Protein AF-A0A8T4LX84-F1 (afdb_monomer)

Sequence (83 aa):
MKAFVKNIGDYVIHNAPKGIRYWKIANGSNIENSVEVDLVPVEKGAEIPGHIHKKSNALALVVSGSGKVTLGDGGYNVRKGDI

Solvent-accessible surface area (backbone atoms only — not comparable to full-atom values): 5774 Å² total; per-residue (Å²): 136,82,86,77,83,69,84,74,68,87,56,69,58,94,76,55,53,77,55,46,51,58,44,80,77,43,77,35,89,88,46,104,75,55,64,72,43,71,50,66,59,70,41,94,91,43,72,83,78,88,80,87,66,91,87,57,88,88,86,63,69,34,85,65,66,67,54,74,48,73,59,90,95,46,77,42,82,43,39,55,77,42,107

Secondary structure (DSSP, 8-state):
-------------TTPPTTB--EEEE--TTSSS---EEE--B-TT--PPP---SSS-------SSEEEEEETTEEEEEETT--

Mean predicted aligned error: 10.13 Å

Foldseek 3Di:
DDPDQDCPDQPAPVDFPPQKGKDWRAAQPDDPDTDTDIDIGGDVPRDDDDDDDPDDDDDDAACAAWDWDDDPNDIDTDGHGGD

pLDDT: mean 70.62, std 20.07, range [26.36, 96.19]

Radius of gyration: 14.31 Å; Cα contacts (8 Å, |Δi|>4): 100; chains: 1; bounding box: 29×41×25 Å

Structure (mmCIF, N/CA/C/O backbone):
data_AF-A0A8T4LX84-F1
#
_entry.id   AF-A0A8T4LX84-F1
#
loop_
_atom_site.group_PDB
_atom_site.id
_atom_site.type_symbol
_atom_site.label_atom_id
_atom_site.label_alt_id
_atom_site.label_comp_id
_atom_site.label_asym_id
_atom_site.label_entity_id
_atom_site.label_seq_id
_atom_site.pdbx_PDB_ins_code
_atom_site.Cartn_x
_atom_site.Cartn_y
_atom_site.Cartn_z
_atom_site.occupancy
_atom_site.B_iso_or_equiv
_atom_site.auth_seq_id
_atom_site.auth_comp_id
_atom_site.auth_asym_id
_atom_site.auth_atom_id
_atom_site.pdbx_PDB_model_num
ATOM 1 N N . MET A 1 1 ? 2.210 -27.416 -3.108 1.00 36.03 1 MET A N 1
ATOM 2 C CA . MET A 1 1 ? 3.066 -26.401 -2.453 1.00 36.03 1 MET A CA 1
ATOM 3 C C . MET A 1 1 ? 2.338 -25.876 -1.226 1.00 36.03 1 MET A C 1
ATOM 5 O O . MET A 1 1 ? 1.220 -25.405 -1.376 1.00 36.03 1 MET A O 1
ATOM 9 N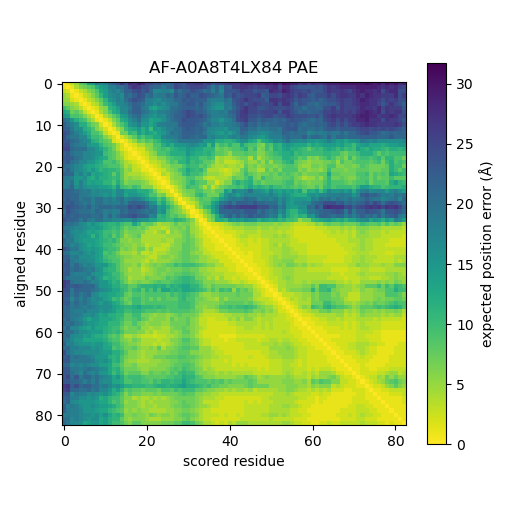 N . LYS A 1 2 ? 2.902 -26.022 -0.020 1.00 29.25 2 LYS A N 1
ATOM 10 C CA . LYS A 1 2 ? 2.338 -25.418 1.200 1.00 29.25 2 LYS A CA 1
ATOM 11 C C . LYS A 1 2 ? 2.961 -24.034 1.368 1.00 29.25 2 LYS A C 1
ATOM 13 O O . LYS A 1 2 ? 4.174 -23.945 1.530 1.00 29.25 2 LYS A O 1
ATOM 18 N N . ALA A 1 3 ? 2.151 -22.980 1.314 1.00 26.36 3 ALA A N 1
ATOM 19 C CA . ALA A 1 3 ? 2.585 -21.659 1.745 1.00 26.36 3 ALA A CA 1
ATOM 20 C C . ALA A 1 3 ? 2.832 -21.720 3.259 1.00 26.36 3 ALA A C 1
ATOM 22 O O . ALA A 1 3 ? 1.907 -21.944 4.039 1.00 26.36 3 ALA A O 1
ATOM 23 N N . PHE A 1 4 ? 4.093 -21.603 3.669 1.00 29.00 4 PHE A N 1
ATOM 24 C CA . PHE A 1 4 ? 4.453 -21.449 5.071 1.00 29.00 4 PHE A CA 1
ATOM 25 C C . PHE A 1 4 ? 4.302 -19.974 5.429 1.00 29.00 4 PHE A C 1
ATOM 27 O O . PHE A 1 4 ? 5.128 -19.150 5.044 1.00 29.00 4 PHE A O 1
ATOM 34 N N . VAL A 1 5 ? 3.256 -19.640 6.183 1.00 31.80 5 VAL A N 1
ATOM 35 C CA . VAL A 1 5 ? 3.194 -18.357 6.887 1.00 31.80 5 VAL A CA 1
ATOM 36 C C . VAL A 1 5 ? 4.122 -18.487 8.091 1.00 31.80 5 VAL A C 1
ATOM 38 O O . VAL A 1 5 ? 3.728 -18.964 9.154 1.00 31.80 5 VAL A O 1
ATOM 41 N N . LYS A 1 6 ? 5.401 -18.144 7.908 1.00 35.00 6 LYS A N 1
ATOM 42 C CA . LYS A 1 6 ? 6.291 -17.907 9.045 1.00 35.00 6 LYS A CA 1
ATOM 43 C C . LYS A 1 6 ? 5.806 -16.611 9.680 1.00 35.00 6 LYS A C 1
ATOM 45 O O . LYS A 1 6 ? 5.712 -15.599 8.996 1.00 35.00 6 LYS A O 1
ATOM 50 N N . ASN A 1 7 ? 5.466 -16.656 10.962 1.00 35.41 7 ASN A N 1
ATOM 51 C CA . ASN A 1 7 ? 5.223 -15.458 11.752 1.00 35.41 7 ASN A CA 1
ATOM 52 C C . ASN A 1 7 ? 6.573 -14.726 11.842 1.00 35.41 7 ASN A C 1
ATOM 54 O O . ASN A 1 7 ? 7.426 -15.071 12.662 1.00 35.41 7 ASN A O 1
ATOM 58 N N . ILE A 1 8 ? 6.849 -13.852 10.872 1.00 38.19 8 ILE A N 1
ATOM 59 C CA . ILE A 1 8 ? 8.025 -12.990 10.899 1.00 38.19 8 ILE A CA 1
ATOM 60 C C . ILE A 1 8 ? 7.634 -11.916 11.902 1.00 38.19 8 ILE A C 1
ATOM 62 O O . ILE A 1 8 ? 6.858 -11.026 11.565 1.00 38.19 8 ILE A O 1
ATOM 66 N N . GLY A 1 9 ? 8.046 -12.123 13.157 1.00 34.19 9 GLY A N 1
ATOM 67 C CA . GLY A 1 9 ? 7.669 -11.285 14.292 1.00 34.19 9 GLY A CA 1
ATOM 68 C C . GLY A 1 9 ? 7.786 -9.805 13.960 1.00 34.19 9 GLY A C 1
ATOM 69 O O . GLY A 1 9 ? 8.624 -9.450 13.137 1.00 34.19 9 GLY A O 1
ATOM 70 N N . ASP A 1 10 ? 6.922 -8.997 14.580 1.00 36.12 10 ASP A N 1
ATOM 71 C CA . ASP A 1 10 ? 6.767 -7.551 14.400 1.00 36.12 10 ASP A CA 1
ATOM 72 C C . ASP A 1 10 ? 8.056 -6.856 13.932 1.00 36.12 10 ASP A C 1
ATOM 74 O O . ASP A 1 10 ? 8.842 -6.343 14.731 1.00 36.12 10 ASP A O 1
ATOM 78 N N . TYR A 1 11 ? 8.283 -6.815 12.617 1.00 40.09 11 TYR A N 1
ATOM 79 C CA . TYR A 1 11 ? 9.279 -5.925 12.047 1.00 40.09 11 TYR A CA 1
ATOM 80 C C . TYR A 1 11 ? 8.650 -4.544 12.094 1.00 40.09 11 TYR A C 1
ATOM 82 O O . TYR A 1 11 ? 7.970 -4.094 11.175 1.00 40.09 11 TYR A O 1
ATOM 90 N N . VAL A 1 12 ? 8.840 -3.886 13.232 1.00 38.66 12 VAL A N 1
ATOM 91 C CA . VAL A 1 12 ? 8.594 -2.462 13.378 1.00 38.66 12 VAL A CA 1
ATOM 92 C C . VAL A 1 12 ? 9.517 -1.782 12.373 1.00 38.66 12 VAL A C 1
ATOM 94 O O . VAL A 1 12 ? 10.729 -1.730 12.571 1.00 38.66 12 VAL A O 1
ATOM 97 N N . ILE A 1 13 ? 8.975 -1.263 11.269 1.00 45.16 13 ILE A N 1
ATOM 98 C CA . ILE A 1 13 ? 9.700 -0.241 10.517 1.00 45.16 13 ILE A CA 1
ATOM 99 C C . ILE A 1 13 ? 9.905 0.895 11.516 1.00 45.16 13 ILE A C 1
ATOM 101 O O . ILE A 1 13 ? 8.937 1.509 11.960 1.00 45.16 13 ILE A O 1
ATOM 105 N N . HIS A 1 14 ? 11.160 1.147 11.895 1.00 38.06 14 HIS A N 1
ATOM 106 C CA . HIS A 1 14 ? 11.543 2.064 12.976 1.00 38.06 14 HIS A CA 1
ATOM 107 C C . HIS A 1 14 ? 11.097 3.530 12.755 1.00 38.06 14 HIS A C 1
ATOM 109 O O . HIS A 1 14 ? 11.356 4.363 13.610 1.00 38.06 14 HIS A O 1
ATOM 115 N N . ASN A 1 15 ? 10.400 3.837 11.652 1.00 49.78 15 ASN A N 1
ATOM 116 C CA . ASN A 1 15 ? 9.854 5.147 11.288 1.00 49.78 15 ASN A CA 1
ATOM 117 C C . ASN A 1 15 ? 8.468 5.054 10.609 1.00 49.78 15 ASN A C 1
ATOM 119 O O . ASN A 1 15 ? 8.150 5.875 9.747 1.00 49.78 15 ASN A O 1
ATOM 123 N N . ALA A 1 16 ? 7.646 4.046 10.927 1.00 55.19 16 ALA A N 1
ATOM 124 C CA . ALA A 1 16 ? 6.272 4.020 10.421 1.00 55.19 16 ALA A CA 1
ATOM 125 C C . ALA A 1 16 ? 5.514 5.272 10.918 1.00 55.19 16 ALA A C 1
ATOM 127 O O . ALA A 1 16 ? 5.585 5.581 12.114 1.00 55.19 16 ALA A O 1
ATOM 128 N N . PRO A 1 17 ? 4.804 6.013 10.044 1.00 64.19 17 PRO A N 1
ATOM 129 C CA . PRO A 1 17 ? 4.016 7.153 10.487 1.00 64.19 17 PRO A CA 1
ATOM 130 C C . PRO A 1 17 ? 2.970 6.708 11.516 1.00 64.19 17 PRO A C 1
ATOM 132 O O . PRO A 1 17 ? 2.500 5.567 11.513 1.00 64.19 17 PRO A O 1
ATOM 135 N N . LYS A 1 18 ? 2.613 7.614 12.428 1.00 68.38 18 LYS A N 1
ATOM 136 C CA . LYS A 1 18 ? 1.699 7.312 13.535 1.00 68.38 18 LYS A CA 1
ATOM 137 C C . LYS A 1 18 ? 0.375 6.734 13.008 1.00 68.38 18 LYS A C 1
ATOM 139 O O . LYS A 1 18 ? -0.265 7.340 12.158 1.00 68.38 18 LYS A O 1
ATOM 144 N N . GLY A 1 19 ? -0.041 5.590 13.556 1.00 65.81 19 GLY A N 1
ATOM 145 C CA . GLY A 1 19 ? -1.282 4.901 13.171 1.00 65.81 19 GLY A CA 1
ATOM 146 C C . GLY A 1 19 ? -1.139 3.933 11.992 1.00 65.81 19 GLY A C 1
ATOM 147 O O . GLY A 1 19 ? -2.149 3.427 11.502 1.00 65.81 19 GLY A O 1
ATOM 148 N N . ILE A 1 20 ? 0.092 3.662 11.541 1.00 65.75 20 ILE A N 1
ATOM 149 C CA . ILE A 1 20 ? 0.382 2.695 10.480 1.00 65.75 20 ILE A CA 1
ATOM 150 C C . ILE A 1 20 ? 1.325 1.612 11.002 1.00 65.75 20 ILE A C 1
ATOM 152 O O . ILE A 1 20 ? 2.325 1.893 11.665 1.00 65.75 20 ILE A O 1
ATOM 156 N N . ARG A 1 21 ? 1.015 0.355 10.677 1.00 69.19 21 ARG A N 1
ATOM 157 C CA . ARG A 1 21 ? 1.905 -0.797 10.880 1.00 69.19 21 ARG A CA 1
ATOM 158 C C . ARG A 1 21 ? 2.254 -1.386 9.517 1.00 69.19 21 ARG A C 1
ATOM 160 O O . ARG A 1 21 ? 1.397 -1.414 8.650 1.00 69.19 21 ARG A O 1
ATOM 167 N N . TYR A 1 22 ? 3.481 -1.859 9.327 1.00 67.38 22 TYR A N 1
ATOM 168 C CA . TYR A 1 22 ? 3.915 -2.498 8.081 1.00 67.38 22 TYR A CA 1
ATOM 169 C C . TYR A 1 22 ? 4.418 -3.901 8.379 1.00 67.38 22 TYR A C 1
ATOM 171 O O . TYR A 1 22 ? 5.310 -4.062 9.210 1.00 67.38 22 TYR A O 1
ATOM 179 N N . TRP A 1 23 ? 3.876 -4.902 7.695 1.00 66.06 23 TRP A N 1
ATOM 180 C CA . TRP A 1 23 ? 4.318 -6.291 7.788 1.00 66.06 23 TRP A CA 1
ATOM 181 C C . TRP A 1 23 ? 4.786 -6.774 6.416 1.00 66.06 23 TRP A C 1
ATOM 183 O O . TRP A 1 23 ? 3.957 -6.982 5.534 1.00 66.06 23 TRP A O 1
ATOM 193 N N . LYS A 1 24 ? 6.094 -6.998 6.243 1.00 68.44 24 LYS A N 1
ATOM 194 C CA . LYS A 1 24 ? 6.648 -7.575 5.010 1.00 68.44 24 LYS A CA 1
ATOM 195 C C . LYS A 1 24 ? 6.446 -9.087 5.001 1.00 68.44 24 LYS A C 1
ATOM 197 O O . LYS A 1 24 ? 6.974 -9.795 5.856 1.00 68.44 24 LYS A O 1
ATOM 202 N N . ILE A 1 25 ? 5.686 -9.585 4.032 1.00 65.44 25 ILE A N 1
ATOM 203 C CA . ILE A 1 25 ? 5.273 -10.998 3.950 1.00 65.44 25 ILE A CA 1
ATOM 204 C C . ILE A 1 25 ? 6.150 -11.783 2.988 1.00 65.44 25 ILE A C 1
ATOM 206 O O . ILE A 1 25 ? 6.410 -12.966 3.204 1.00 65.44 25 ILE A O 1
ATOM 210 N N . ALA A 1 26 ? 6.629 -11.127 1.935 1.00 64.62 26 ALA A N 1
ATOM 211 C CA . ALA A 1 26 ? 7.532 -11.721 0.968 1.00 64.62 26 ALA A CA 1
ATOM 212 C C . ALA A 1 26 ? 8.663 -10.745 0.643 1.00 64.62 26 ALA A C 1
ATOM 214 O O . ALA A 1 26 ? 8.437 -9.559 0.401 1.00 64.62 26 ALA A O 1
ATOM 215 N N . ASN A 1 27 ? 9.890 -11.263 0.647 1.00 64.81 27 ASN A N 1
ATOM 216 C CA . ASN A 1 27 ? 11.073 -10.571 0.161 1.00 64.81 27 ASN A CA 1
ATOM 217 C C . ASN A 1 27 ? 11.640 -11.400 -0.988 1.00 64.81 27 ASN A C 1
ATOM 219 O O . ASN A 1 27 ? 11.976 -12.569 -0.793 1.00 64.81 27 ASN A O 1
ATOM 223 N N . GLY A 1 28 ? 11.719 -10.833 -2.186 1.00 57.31 28 GLY A N 1
ATOM 224 C CA . GLY A 1 28 ? 12.115 -11.593 -3.368 1.00 57.31 28 GLY A CA 1
ATOM 225 C C . GLY A 1 28 ? 13.628 -11.772 -3.513 1.00 57.31 28 GLY A C 1
ATOM 226 O O . GLY A 1 28 ? 14.137 -11.806 -4.622 1.00 57.31 28 GLY A O 1
ATOM 227 N N . SER A 1 29 ? 14.370 -11.944 -2.421 1.00 56.41 29 SER A N 1
ATOM 228 C CA . SER A 1 29 ? 15.828 -12.107 -2.460 1.00 56.41 29 SER A CA 1
ATOM 229 C C . SER A 1 29 ? 16.324 -13.341 -3.239 1.00 56.41 29 SER A C 1
ATOM 231 O O . SER A 1 29 ? 17.528 -13.478 -3.409 1.00 56.41 29 SER A O 1
ATOM 233 N N . ASN A 1 30 ? 15.432 -14.223 -3.718 1.00 50.06 30 ASN A N 1
ATOM 234 C CA . ASN A 1 30 ? 15.776 -15.501 -4.358 1.00 50.06 30 ASN A CA 1
ATOM 235 C C . ASN A 1 30 ? 15.131 -15.744 -5.740 1.00 50.06 30 ASN A C 1
ATOM 237 O O . ASN A 1 30 ? 15.157 -16.878 -6.213 1.00 50.06 30 ASN A O 1
ATOM 241 N N . ILE A 1 31 ? 14.522 -14.746 -6.391 1.00 48.00 31 ILE A N 1
ATOM 242 C CA . ILE A 1 31 ? 13.901 -14.934 -7.716 1.00 48.00 31 ILE A CA 1
ATOM 243 C C . ILE A 1 31 ? 14.245 -13.724 -8.585 1.00 48.00 31 ILE A C 1
ATOM 245 O O . ILE A 1 31 ? 14.060 -12.595 -8.143 1.00 48.00 31 ILE A O 1
ATOM 249 N N . GLU A 1 32 ? 14.704 -13.952 -9.820 1.00 48.84 32 GLU A N 1
ATOM 250 C CA . GLU A 1 32 ? 15.076 -12.926 -10.817 1.00 48.84 32 GLU A CA 1
ATOM 251 C C . GLU A 1 32 ? 13.979 -11.877 -11.112 1.00 48.84 32 GLU A C 1
ATOM 253 O O . GLU A 1 32 ? 14.250 -10.878 -11.765 1.00 48.84 32 GLU A O 1
ATOM 258 N N . ASN A 1 33 ? 12.765 -12.060 -10.581 1.00 53.25 33 ASN A N 1
ATOM 259 C CA . ASN A 1 33 ? 11.693 -11.072 -10.528 1.00 53.25 33 ASN A CA 1
ATOM 260 C C . ASN A 1 33 ? 11.096 -11.042 -9.113 1.00 53.25 33 ASN A C 1
ATOM 262 O O . ASN A 1 33 ? 10.211 -11.829 -8.767 1.00 53.25 33 ASN A O 1
ATOM 266 N N . SER A 1 34 ? 11.616 -10.155 -8.272 1.00 67.31 34 SER A N 1
ATOM 267 C CA . SER A 1 34 ? 11.287 -10.074 -6.856 1.00 67.31 34 SER A CA 1
ATOM 268 C C . SER A 1 34 ? 10.093 -9.153 -6.599 1.00 67.31 34 SER A C 1
ATOM 270 O O . SER A 1 34 ? 10.211 -7.932 -6.609 1.00 67.31 34 SER A O 1
ATOM 272 N N . VAL A 1 35 ? 8.916 -9.734 -6.353 1.00 68.69 35 VAL A N 1
ATOM 273 C CA . VAL A 1 35 ? 7.768 -8.983 -5.822 1.00 68.69 35 VAL A CA 1
ATOM 274 C C . VAL A 1 35 ? 7.928 -8.854 -4.310 1.00 68.69 35 VAL A C 1
ATOM 276 O O . VAL A 1 35 ? 8.133 -9.850 -3.611 1.00 68.69 35 VAL A O 1
ATOM 279 N N . GLU A 1 36 ? 7.821 -7.629 -3.806 1.00 73.75 36 GLU A N 1
ATOM 280 C CA . GLU A 1 36 ? 7.690 -7.359 -2.376 1.00 73.75 36 GLU A CA 1
ATOM 281 C C . GLU A 1 36 ? 6.210 -7.206 -2.031 1.00 73.75 36 GLU A C 1
ATOM 283 O O . GLU A 1 36 ? 5.457 -6.570 -2.770 1.00 73.75 36 GLU A O 1
ATOM 288 N N . VAL A 1 37 ? 5.781 -7.828 -0.932 1.00 76.56 37 VAL A N 1
ATOM 289 C CA . VAL A 1 37 ? 4.391 -7.756 -0.467 1.00 76.56 37 VAL A CA 1
ATOM 290 C C . VAL A 1 37 ? 4.378 -7.300 0.978 1.00 76.56 37 VAL A C 1
ATOM 292 O O . VAL A 1 37 ? 4.923 -7.995 1.840 1.00 76.56 37 VAL A O 1
ATOM 295 N N . ASP A 1 38 ? 3.691 -6.190 1.227 1.00 77.62 38 ASP A N 1
ATOM 296 C CA . ASP A 1 38 ? 3.486 -5.625 2.555 1.00 77.62 38 ASP A CA 1
ATOM 297 C C . ASP A 1 38 ? 1.994 -5.638 2.921 1.00 77.62 38 ASP A C 1
ATOM 299 O O . ASP A 1 38 ? 1.136 -5.290 2.108 1.00 77.62 38 ASP A O 1
ATOM 303 N N . LEU A 1 39 ? 1.669 -6.014 4.161 1.00 81.31 39 LEU A N 1
ATOM 304 C CA . LEU A 1 39 ? 0.366 -5.729 4.766 1.00 81.31 39 LEU A CA 1
ATOM 305 C C . LEU A 1 39 ? 0.467 -4.479 5.625 1.00 81.31 39 LEU A C 1
ATOM 307 O O . LEU A 1 39 ? 1.321 -4.390 6.509 1.00 81.31 39 LEU A O 1
ATOM 311 N N . VAL A 1 40 ? -0.446 -3.541 5.385 1.00 82.00 40 VAL A N 1
ATO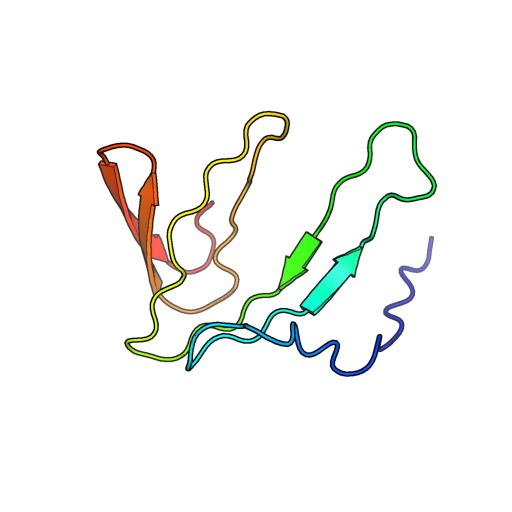M 312 C CA . VAL A 1 40 ? -0.413 -2.223 6.013 1.00 82.00 40 VAL A CA 1
ATOM 313 C C . VAL A 1 40 ? -1.758 -1.907 6.668 1.00 82.00 40 VAL A C 1
ATOM 315 O O . VAL A 1 40 ? -2.654 -1.381 6.009 1.00 82.00 40 VAL A O 1
ATOM 318 N N . PRO A 1 41 ? -1.958 -2.244 7.955 1.00 83.94 41 PRO A N 1
ATOM 319 C CA . PRO A 1 41 ? -3.103 -1.753 8.708 1.00 83.94 41 PRO A CA 1
ATOM 320 C C . PRO A 1 41 ? -3.019 -0.233 8.877 1.00 83.94 41 PRO A C 1
ATOM 322 O O . PRO A 1 41 ? -2.013 0.284 9.368 1.00 83.94 41 PRO A O 1
ATOM 325 N N . VAL A 1 42 ? -4.093 0.464 8.504 1.00 83.75 42 VAL A N 1
ATOM 326 C CA . VAL A 1 42 ? -4.214 1.923 8.615 1.00 83.75 42 VAL A CA 1
ATOM 327 C C . VAL A 1 42 ? -5.342 2.253 9.581 1.00 83.75 42 VAL A C 1
ATOM 329 O O . VAL A 1 42 ? -6.492 1.860 9.373 1.00 83.75 42 VAL A O 1
ATOM 332 N N . GLU A 1 43 ? -5.014 2.955 10.661 1.00 86.81 43 GLU A N 1
ATOM 333 C CA . GLU A 1 43 ? -6.006 3.405 11.634 1.00 86.81 43 GLU A CA 1
ATOM 334 C C . GLU A 1 43 ? -6.844 4.570 11.088 1.00 86.81 43 GLU A C 1
ATOM 336 O O . GLU A 1 43 ? -6.448 5.301 10.179 1.00 86.81 43 GLU A O 1
ATOM 341 N N . LYS A 1 44 ? -8.041 4.766 11.649 1.00 83.94 44 LYS A N 1
ATOM 342 C CA . LYS A 1 44 ? -8.940 5.838 11.212 1.00 83.94 44 LYS A CA 1
ATOM 343 C C . LYS A 1 44 ? -8.262 7.203 11.377 1.00 83.94 44 LYS A C 1
ATOM 345 O O . LYS A 1 44 ? -7.915 7.591 12.487 1.00 83.94 44 LYS A O 1
ATOM 350 N N . GLY A 1 45 ? -8.160 7.947 10.276 1.00 84.62 45 GLY A N 1
ATOM 351 C CA . GLY A 1 45 ? -7.540 9.274 10.247 1.00 84.62 45 GLY A CA 1
ATOM 352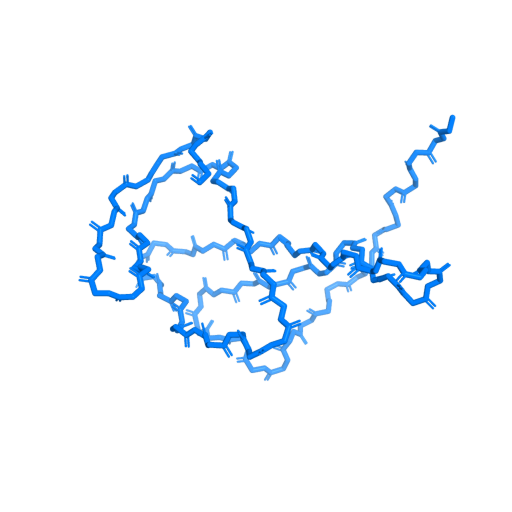 C C . GLY A 1 45 ? -6.015 9.256 10.128 1.00 84.62 45 GLY A C 1
ATOM 353 O O . GLY A 1 45 ? -5.421 10.328 10.070 1.00 84.62 45 GLY A O 1
ATOM 354 N N . ALA A 1 46 ? -5.387 8.077 10.076 1.00 82.50 46 ALA A N 1
ATOM 355 C CA . ALA A 1 46 ? -3.988 7.961 9.695 1.00 82.50 46 ALA A CA 1
ATOM 356 C C . ALA A 1 46 ? -3.838 8.115 8.174 1.00 82.50 46 ALA A C 1
ATOM 358 O O . ALA A 1 46 ? -4.719 7.730 7.401 1.00 82.50 46 ALA A O 1
ATOM 359 N N . GLU A 1 47 ? -2.704 8.665 7.755 1.00 83.31 47 GLU A N 1
ATOM 360 C CA . GLU A 1 47 ? -2.358 8.870 6.353 1.00 83.31 47 GLU A CA 1
ATOM 361 C C . GLU A 1 47 ? -1.010 8.214 6.074 1.00 83.31 47 GLU A C 1
ATOM 363 O O . GLU A 1 47 ? -0.042 8.441 6.805 1.00 83.31 47 GLU A O 1
ATOM 368 N N . ILE A 1 48 ? -0.955 7.391 5.023 1.00 80.62 48 ILE A N 1
ATOM 369 C CA . ILE A 1 48 ? 0.310 6.883 4.494 1.00 80.62 48 ILE A CA 1
ATOM 370 C C . ILE A 1 48 ? 0.880 7.984 3.593 1.00 80.62 48 ILE A C 1
ATOM 372 O O . ILE A 1 48 ? 0.232 8.320 2.599 1.00 80.62 48 ILE A O 1
ATOM 376 N N . PRO A 1 49 ? 2.062 8.548 3.902 1.00 77.69 49 PRO A N 1
ATOM 377 C CA . PRO A 1 49 ? 2.693 9.540 3.046 1.00 77.69 49 PRO A CA 1
ATOM 378 C C . PRO A 1 49 ? 2.895 9.001 1.629 1.00 77.69 49 PRO A C 1
ATOM 380 O O . PRO A 1 49 ? 3.226 7.833 1.437 1.00 77.69 49 PRO A O 1
ATOM 383 N N . GLY A 1 50 ? 2.733 9.862 0.626 1.00 73.50 50 GLY A N 1
ATOM 384 C CA . GLY A 1 50 ? 2.994 9.487 -0.761 1.00 73.50 50 GLY A CA 1
ATOM 385 C C . GLY A 1 50 ? 4.451 9.060 -0.980 1.00 73.50 50 GLY A C 1
ATOM 386 O O . GLY A 1 50 ? 5.384 9.672 -0.456 1.00 73.50 50 GLY A O 1
ATOM 387 N N . HIS A 1 51 ? 4.651 8.033 -1.806 1.00 71.56 51 HIS A N 1
ATOM 388 C CA . HIS A 1 51 ? 5.969 7.542 -2.204 1.00 71.56 51 HIS A CA 1
ATOM 389 C C . HIS A 1 51 ? 6.076 7.496 -3.733 1.00 71.56 51 HIS A C 1
ATOM 391 O O . HIS A 1 51 ? 5.131 7.112 -4.417 1.00 71.56 51 HIS A O 1
ATOM 397 N N . ILE A 1 52 ? 7.239 7.869 -4.277 1.00 73.25 52 ILE A N 1
ATOM 398 C CA . ILE A 1 52 ? 7.528 7.767 -5.714 1.00 73.25 52 ILE A CA 1
ATOM 399 C C . ILE A 1 52 ? 8.504 6.614 -5.933 1.00 73.25 52 ILE A C 1
ATOM 401 O O . ILE A 1 52 ? 9.678 6.693 -5.562 1.00 73.25 52 ILE A O 1
ATOM 405 N N . HIS A 1 53 ? 8.033 5.558 -6.589 1.00 73.88 53 HIS A N 1
ATOM 406 C CA . HIS A 1 53 ? 8.870 4.437 -6.996 1.00 73.88 53 HIS A CA 1
ATOM 407 C C . HIS A 1 53 ? 9.499 4.724 -8.368 1.00 73.88 53 HIS A C 1
ATOM 409 O O . HIS A 1 53 ? 8.816 4.749 -9.384 1.00 73.88 53 HIS A O 1
ATOM 415 N N . LYS A 1 54 ? 10.820 4.957 -8.416 1.00 72.75 54 LYS A N 1
ATOM 416 C CA . LYS A 1 54 ? 11.536 5.286 -9.673 1.00 72.75 54 LYS A CA 1
ATOM 417 C C . LYS A 1 54 ? 11.875 4.074 -10.547 1.00 72.75 54 LYS A C 1
ATOM 419 O O . LYS A 1 54 ? 12.217 4.246 -11.711 1.00 72.75 54 LYS A O 1
ATOM 424 N N . LYS A 1 55 ? 11.889 2.871 -9.968 1.00 76.12 55 LYS A N 1
ATOM 425 C CA . LYS A 1 55 ? 12.390 1.641 -10.611 1.00 76.12 55 LYS A CA 1
ATOM 426 C C . LYS A 1 55 ? 11.460 0.437 -10.439 1.00 76.12 55 LYS A C 1
ATOM 428 O O . LYS A 1 55 ? 11.813 -0.658 -10.858 1.00 76.12 55 LYS A O 1
ATOM 433 N N . SER A 1 56 ? 10.310 0.620 -9.800 1.00 73.12 56 SER A N 1
ATOM 434 C CA . SER A 1 56 ? 9.351 -0.446 -9.525 1.00 73.12 56 SER A CA 1
ATOM 435 C C . SER A 1 56 ? 7.934 0.066 -9.730 1.00 73.12 56 SER A C 1
ATOM 437 O O . SER A 1 56 ? 7.665 1.251 -9.545 1.00 73.12 56 SER A O 1
ATOM 439 N N . ASN A 1 57 ? 7.032 -0.841 -10.089 1.00 80.31 57 ASN A N 1
ATOM 440 C CA . ASN A 1 57 ? 5.601 -0.573 -10.049 1.00 80.31 57 ASN A CA 1
ATOM 441 C C . ASN A 1 57 ? 5.076 -0.938 -8.659 1.00 80.31 57 ASN A C 1
ATOM 443 O O . ASN A 1 57 ? 5.558 -1.893 -8.049 1.00 80.31 57 ASN A O 1
ATOM 447 N N . ALA A 1 58 ? 4.098 -0.180 -8.173 1.00 81.06 58 ALA A N 1
ATOM 448 C CA . ALA A 1 58 ? 3.381 -0.483 -6.943 1.00 81.06 58 ALA A CA 1
ATOM 449 C C . ALA A 1 58 ? 1.936 -0.862 -7.277 1.00 81.06 58 ALA A C 1
ATOM 451 O O . ALA A 1 58 ? 1.334 -0.296 -8.190 1.00 81.06 58 ALA A O 1
ATOM 452 N N . LEU A 1 59 ? 1.396 -1.816 -6.525 1.00 84.69 59 LEU A N 1
ATOM 453 C CA . LEU A 1 59 ? 0.002 -2.237 -6.576 1.00 84.69 59 LEU A CA 1
ATOM 454 C C . LEU A 1 59 ? -0.534 -2.224 -5.144 1.00 84.69 59 LEU A C 1
ATOM 456 O O . LEU A 1 59 ? 0.134 -2.734 -4.245 1.00 84.69 59 LEU A O 1
ATOM 460 N N . ALA A 1 60 ? -1.723 -1.667 -4.934 1.00 86.88 60 ALA A N 1
ATOM 461 C CA . ALA A 1 60 ? -2.409 -1.705 -3.648 1.00 86.88 60 ALA A CA 1
ATOM 462 C C . ALA A 1 60 ? -3.684 -2.543 -3.783 1.00 86.88 60 ALA A C 1
ATOM 464 O O . ALA A 1 60 ? -4.336 -2.504 -4.811 1.00 86.88 60 ALA A O 1
ATOM 465 N N . LEU A 1 61 ? -4.039 -3.310 -2.755 1.00 90.12 61 LEU A N 1
ATOM 466 C CA . LEU A 1 61 ? -5.316 -4.021 -2.679 1.00 90.12 61 LEU A CA 1
ATOM 467 C C . LEU A 1 61 ? -5.957 -3.693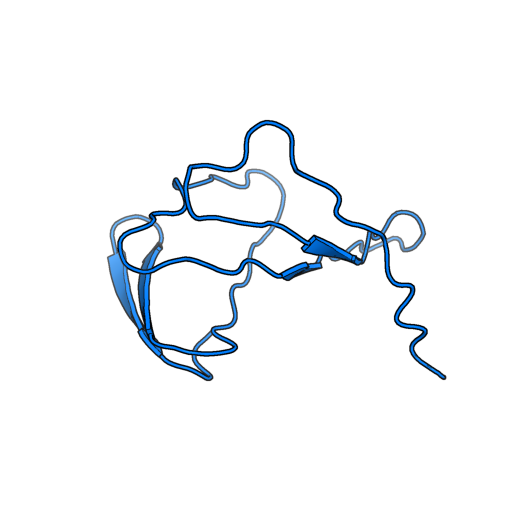 -1.336 1.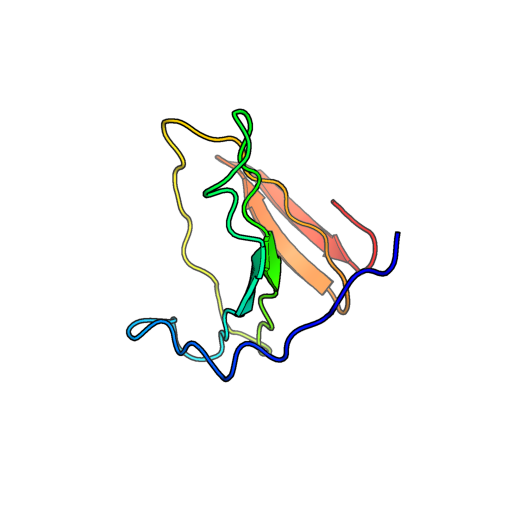00 90.12 61 LEU A C 1
ATOM 469 O O . LEU A 1 61 ? -5.350 -3.914 -0.282 1.00 90.12 61 LEU A O 1
ATOM 473 N N . VAL A 1 62 ? -7.202 -3.223 -1.352 1.00 92.38 62 VAL A N 1
ATOM 474 C CA . VAL A 1 62 ? -7.935 -2.949 -0.114 1.00 92.38 62 VAL A CA 1
ATOM 475 C C . VAL A 1 62 ? -8.511 -4.252 0.432 1.00 92.38 62 VAL A C 1
ATOM 477 O O . VAL A 1 62 ? -9.558 -4.736 0.001 1.00 92.38 62 VAL A O 1
ATOM 480 N N . VAL A 1 63 ? -7.834 -4.834 1.420 1.00 91.31 63 VAL A N 1
ATOM 481 C CA . VAL A 1 63 ? -8.255 -6.104 2.039 1.00 91.31 63 VAL A CA 1
ATOM 482 C C . VAL A 1 63 ? -9.487 -5.923 2.9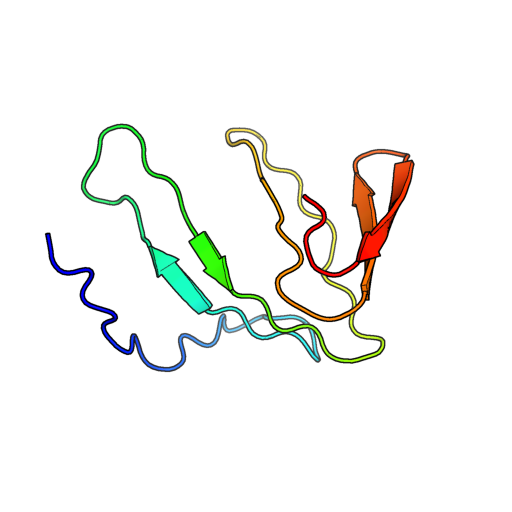41 1.00 91.31 63 VAL A C 1
ATOM 484 O O . VAL A 1 63 ? -10.332 -6.820 3.049 1.00 91.31 63 VAL A O 1
ATOM 487 N N . SER A 1 64 ? -9.627 -4.762 3.585 1.00 92.31 64 SER A N 1
ATOM 488 C CA . SER A 1 64 ? -10.763 -4.421 4.447 1.00 92.31 64 SER A CA 1
ATOM 489 C C . SER A 1 64 ? -10.964 -2.905 4.559 1.00 92.31 64 SER A C 1
ATOM 491 O O . SER A 1 64 ? -10.067 -2.122 4.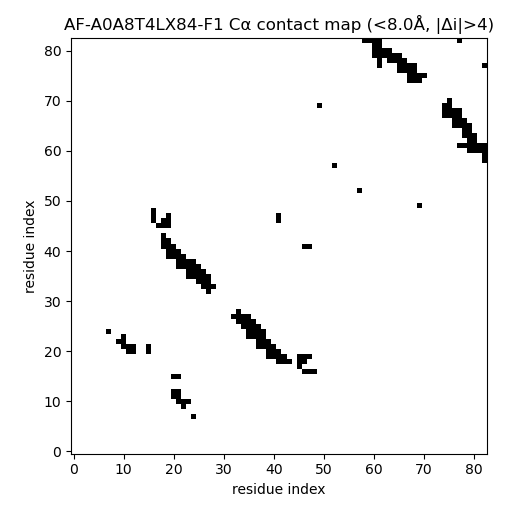263 1.00 92.31 64 SER A O 1
ATOM 493 N N . GLY A 1 65 ? -12.160 -2.491 4.993 1.00 92.94 65 GLY A N 1
ATOM 494 C CA . GLY A 1 65 ? -12.496 -1.080 5.188 1.00 92.94 65 GLY A CA 1
ATOM 495 C C . GLY A 1 65 ? -12.684 -0.298 3.884 1.00 92.94 65 GLY A C 1
ATOM 496 O O . GLY A 1 65 ? -13.049 -0.854 2.844 1.00 92.94 65 GLY A O 1
ATOM 497 N N . SER A 1 66 ? -12.486 1.014 3.977 1.00 94.19 66 SER A N 1
ATOM 498 C CA . SER A 1 66 ? -12.548 1.968 2.870 1.00 94.19 66 SER A CA 1
ATOM 499 C C . SER A 1 66 ? -11.669 3.175 3.175 1.00 94.19 66 SER A C 1
ATOM 501 O O . SER A 1 66 ? -11.468 3.507 4.345 1.00 94.19 66 SER A O 1
ATOM 503 N N . GLY A 1 67 ? -11.204 3.863 2.140 1.00 91.38 67 GLY A N 1
ATOM 504 C CA . GLY A 1 67 ? -10.350 5.035 2.284 1.00 91.38 67 GLY A CA 1
ATOM 505 C C . GLY A 1 67 ? -10.259 5.849 1.001 1.00 91.38 67 GLY A C 1
ATOM 506 O O . GLY A 1 67 ? -11.053 5.671 0.076 1.00 91.38 67 GLY A O 1
ATOM 507 N N . LYS A 1 68 ? -9.276 6.745 0.957 1.00 92.06 68 LYS A N 1
ATOM 508 C CA . LYS A 1 68 ? -8.932 7.520 -0.230 1.00 92.06 68 LYS A CA 1
ATOM 509 C C . LYS A 1 68 ? -7.477 7.252 -0.588 1.00 92.06 68 LYS A C 1
ATOM 511 O O . LYS A 1 68 ? -6.620 7.302 0.289 1.00 92.06 68 LYS A O 1
ATOM 516 N N . VAL A 1 69 ? -7.214 6.978 -1.859 1.00 89.88 69 VAL A N 1
ATOM 517 C CA . VAL A 1 69 ? -5.865 6.810 -2.409 1.00 89.88 69 VAL A CA 1
ATOM 518 C C . VAL A 1 69 ? -5.612 7.937 -3.397 1.00 89.88 69 VAL A C 1
ATOM 520 O O . VAL A 1 69 ? -6.489 8.273 -4.191 1.00 89.88 69 VAL A O 1
ATOM 523 N N . THR A 1 70 ? -4.420 8.519 -3.353 1.00 88.19 70 THR A N 1
ATOM 524 C CA . THR A 1 70 ? -3.987 9.529 -4.322 1.00 88.19 70 THR A CA 1
ATOM 525 C C . THR A 1 70 ? -2.918 8.919 -5.223 1.00 88.19 70 THR A C 1
ATOM 527 O O . THR A 1 70 ? -1.906 8.430 -4.725 1.00 88.19 70 THR A O 1
ATOM 530 N N . LEU A 1 71 ? -3.143 8.934 -6.539 1.00 85.69 71 LEU A N 1
ATOM 531 C CA . LEU A 1 71 ? -2.203 8.461 -7.559 1.00 85.69 71 LEU A CA 1
ATOM 532 C C . LEU A 1 71 ? -1.943 9.597 -8.551 1.00 85.69 71 LEU A C 1
ATOM 534 O O . LEU A 1 71 ? -2.847 10.005 -9.283 1.00 85.69 71 LEU A O 1
ATOM 538 N N . GLY A 1 72 ? -0.710 10.112 -8.563 1.00 82.00 72 GLY A N 1
ATOM 539 C CA . GLY A 1 72 ? -0.381 11.336 -9.295 1.00 82.00 72 GLY A CA 1
ATOM 540 C C . GLY A 1 72 ? -1.263 12.491 -8.820 1.00 82.00 72 GLY A C 1
ATOM 541 O O . GLY A 1 72 ? -1.327 12.764 -7.623 1.00 82.00 72 GLY A O 1
ATOM 542 N N . ASP A 1 73 ? -1.995 13.100 -9.751 1.00 83.56 73 ASP A N 1
ATOM 543 C CA . ASP A 1 73 ? -2.884 14.234 -9.468 1.00 83.56 73 ASP A CA 1
ATOM 544 C C . ASP A 1 73 ? -4.332 13.801 -9.148 1.00 8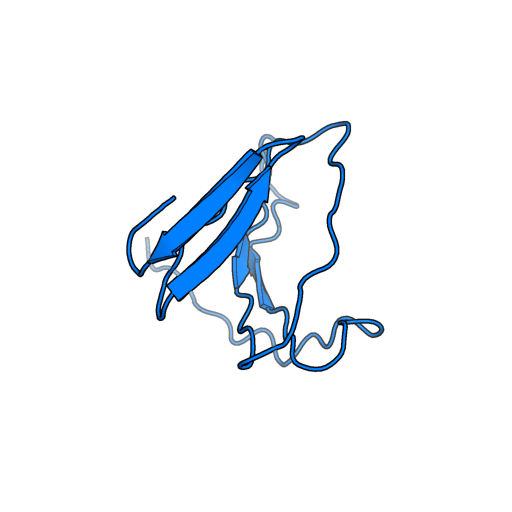3.56 73 ASP A C 1
ATOM 546 O O . ASP A 1 73 ? -5.195 14.634 -8.868 1.00 83.56 73 ASP A O 1
ATOM 550 N N . GLY A 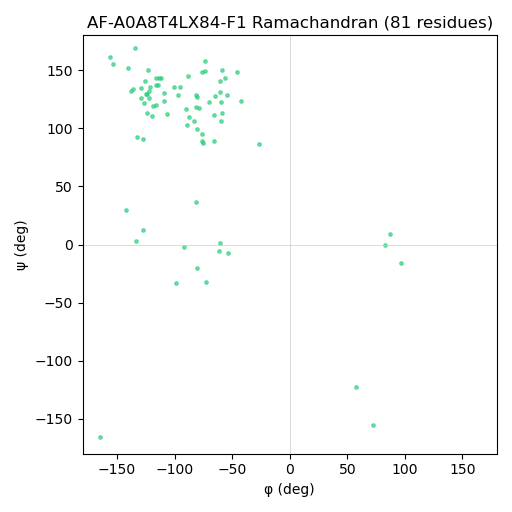1 74 ? -4.625 12.495 -9.199 1.00 86.38 74 GLY A N 1
ATOM 551 C CA . GLY A 1 74 ? -5.968 11.940 -9.017 1.00 86.38 74 GLY A CA 1
ATOM 552 C C . GLY A 1 74 ? -6.200 11.367 -7.620 1.00 86.38 74 GLY A C 1
ATOM 553 O O . GLY A 1 74 ? -5.370 10.623 -7.104 1.00 86.38 74 GLY A O 1
ATOM 554 N N . GLY A 1 75 ? -7.357 11.667 -7.023 1.00 91.56 75 GLY A N 1
ATOM 555 C CA . GLY A 1 75 ? -7.814 11.069 -5.765 1.00 91.56 75 GLY A CA 1
ATOM 556 C C . GLY A 1 75 ? -8.992 10.119 -5.979 1.00 91.56 75 GLY A C 1
ATOM 557 O O . GLY A 1 75 ? -9.994 10.506 -6.576 1.00 91.56 75 GLY A O 1
ATOM 558 N N . TYR A 1 76 ? -8.901 8.912 -5.433 1.00 92.06 76 TYR A N 1
ATOM 559 C CA . TYR A 1 76 ? -9.855 7.825 -5.638 1.00 92.06 76 TYR A CA 1
ATOM 560 C C . TYR A 1 76 ? -10.392 7.336 -4.298 1.00 92.06 76 TYR A C 1
ATOM 562 O O . TYR A 1 76 ? -9.620 7.046 -3.386 1.00 92.06 76 TYR A O 1
ATOM 570 N N . ASN A 1 77 ? -11.715 7.234 -4.174 1.00 95.00 77 ASN A N 1
ATOM 571 C CA . ASN A 1 77 ? -12.325 6.547 -3.040 1.00 95.00 77 ASN A CA 1
ATOM 572 C C . ASN A 1 77 ? -12.282 5.047 -3.311 1.00 95.00 77 ASN A C 1
ATOM 574 O O . ASN A 1 77 ? -12.764 4.602 -4.349 1.00 95.00 77 ASN A O 1
ATOM 578 N N . VAL A 1 78 ? -11.732 4.292 -2.370 1.00 94.50 78 VAL A N 1
ATOM 579 C CA . VAL A 1 78 ? -11.550 2.847 -2.490 1.00 94.50 78 VAL A CA 1
ATOM 580 C C . VAL A 1 78 ? -12.234 2.134 -1.334 1.00 94.50 78 VAL A C 1
ATOM 582 O O . VAL A 1 78 ? -12.343 2.660 -0.220 1.00 94.50 78 VAL A O 1
ATOM 585 N N . ARG A 1 79 ? -12.696 0.918 -1.585 1.00 96.19 79 ARG A N 1
ATOM 586 C CA . ARG A 1 79 ? -13.327 0.031 -0.603 1.00 96.19 79 ARG A CA 1
ATOM 587 C C . ARG A 1 79 ? -12.764 -1.373 -0.729 1.00 96.19 79 ARG A C 1
ATOM 589 O O . ARG A 1 79 ? -12.071 -1.697 -1.685 1.00 96.19 79 ARG A O 1
ATOM 596 N N . LYS A 1 80 ? -13.089 -2.216 0.248 1.00 95.38 80 LYS A N 1
ATOM 597 C CA . LYS A 1 80 ? -12.734 -3.636 0.243 1.00 95.38 80 LYS A CA 1
ATOM 598 C C . LYS A 1 80 ? -12.938 -4.275 -1.139 1.00 95.38 80 LYS A C 1
ATOM 600 O O . LYS A 1 80 ? -14.062 -4.309 -1.638 1.00 95.38 80 LYS A O 1
ATOM 605 N N . GLY A 1 81 ? -11.865 -4.857 -1.669 1.00 94.88 81 GLY A N 1
ATOM 606 C CA . GLY A 1 81 ? -11.824 -5.545 -2.958 1.00 94.88 81 GLY A CA 1
ATOM 607 C C . GLY A 1 81 ? -11.322 -4.690 -4.121 1.00 94.88 81 GLY A C 1
ATOM 608 O O . GLY A 1 81 ? -10.949 -5.267 -5.138 1.00 94.88 81 GLY A O 1
ATOM 609 N N . ASP A 1 82 ? -11.272 -3.365 -3.971 1.00 94.62 82 ASP A N 1
ATOM 610 C CA . ASP A 1 82 ? -10.702 -2.481 -4.988 1.00 94.62 82 ASP A CA 1
ATOM 611 C C . ASP A 1 82 ? -9.166 -2.593 -5.009 1.00 94.62 82 ASP A C 1
ATOM 613 O O . ASP A 1 82 ? -8.531 -2.849 -3.973 1.00 94.62 82 ASP A O 1
ATOM 617 N N . ILE A 1 83 ? -8.599 -2.388 -6.202 1.00 91.00 83 ILE A N 1
ATOM 618 C CA . ILE A 1 83 ? -7.167 -2.438 -6.528 1.00 91.00 83 ILE A CA 1
ATOM 619 C C . ILE A 1 83 ? -6.770 -1.113 -7.177 1.00 91.00 83 ILE A C 1
ATOM 621 O O . ILE A 1 83 ? -7.467 -0.733 -8.145 1.00 91.00 83 ILE A O 1
#